Protein AF-N9PET0-F1 (afdb_monomer_lite)

Foldseek 3Di:
DDAPDADPPPRHGHHVVVFDDPVCVVPVFWTWDADPPPRDIDIGGDPDDDDDPPVVPPPPPDD

Radius of gyration: 17.72 Å; chains: 1; bounding box: 41×18×52 Å

Sequence (63 aa):
MAYDFNCPYCAYGHNIEDCAHEDDWNKPGEFECKCKHCKKEFIIEAEAIIDYDTRKKADAEGK

pLDDT: mean 70.85, std 12.6, range [40.19, 89.88]

Structure (mmCIF, N/CA/C/O backbone):
data_AF-N9PET0-F1
#
_entry.id   AF-N9PET0-F1
#
loop_
_atom_site.group_PDB
_atom_site.id
_atom_site.type_symbol
_atom_site.label_atom_id
_atom_site.label_alt_id
_atom_site.label_comp_id
_atom_site.label_asym_id
_atom_site.label_entity_id
_atom_site.label_seq_id
_atom_site.pdbx_PDB_ins_code
_atom_site.Cartn_x
_atom_site.Cartn_y
_atom_site.Cartn_z
_atom_site.occupancy
_atom_site.B_iso_or_equiv
_atom_site.auth_seq_id
_atom_site.auth_comp_id
_atom_site.auth_asym_id
_atom_site.auth_atom_id
_atom_site.pdbx_PDB_model_num
ATOM 1 N N . MET A 1 1 ? -16.975 4.730 -10.689 1.00 52.00 1 MET A N 1
ATOM 2 C CA . MET A 1 1 ? -15.655 5.279 -10.326 1.00 52.00 1 MET A CA 1
ATOM 3 C C . MET A 1 1 ? -14.744 4.092 -10.121 1.00 52.00 1 MET A C 1
ATOM 5 O O . MET A 1 1 ? -15.037 3.285 -9.251 1.00 52.00 1 MET A O 1
ATOM 9 N N . ALA A 1 2 ? -13.770 3.907 -11.009 1.00 69.69 2 ALA A N 1
ATOM 10 C CA . ALA A 1 2 ? -12.702 2.945 -10.775 1.00 69.69 2 ALA A CA 1
ATOM 11 C C . ALA A 1 2 ? -11.735 3.606 -9.790 1.00 69.69 2 ALA A C 1
ATOM 13 O O . ALA A 1 2 ? -11.400 4.772 -9.977 1.00 69.69 2 ALA A O 1
ATOM 14 N N . TYR A 1 3 ? -11.404 2.897 -8.721 1.00 75.75 3 TYR A N 1
ATOM 15 C CA . TYR A 1 3 ? -10.379 3.299 -7.767 1.00 75.75 3 TYR A CA 1
ATOM 16 C C . TYR A 1 3 ? -9.122 2.503 -8.098 1.00 75.75 3 TYR A C 1
ATOM 18 O O . TYR A 1 3 ? -9.243 1.341 -8.494 1.00 75.75 3 TYR A O 1
ATOM 26 N N . ASP A 1 4 ? -7.947 3.105 -7.934 1.00 78.62 4 ASP A N 1
ATOM 27 C CA . ASP A 1 4 ? -6.675 2.429 -8.205 1.00 78.62 4 ASP A CA 1
ATOM 28 C C . ASP A 1 4 ? -6.432 1.280 -7.215 1.00 78.62 4 ASP A C 1
ATOM 30 O O . ASP A 1 4 ? -5.961 0.210 -7.594 1.00 78.62 4 ASP A O 1
ATOM 34 N N . PHE A 1 5 ? -6.802 1.471 -5.944 1.00 80.00 5 PHE A N 1
ATOM 35 C CA . PHE A 1 5 ? -6.683 0.449 -4.903 1.00 80.00 5 PHE A CA 1
ATOM 36 C C . PHE A 1 5 ? -7.721 0.633 -3.793 1.00 80.00 5 PHE A C 1
ATOM 38 O O . PHE A 1 5 ? -8.329 1.692 -3.636 1.00 80.00 5 PHE A O 1
ATOM 45 N N . ASN A 1 6 ? -7.915 -0.409 -2.983 1.00 85.06 6 ASN A N 1
ATOM 46 C CA . ASN A 1 6 ? -8.832 -0.384 -1.845 1.00 85.06 6 ASN A CA 1
ATOM 47 C C . ASN A 1 6 ? -8.067 -0.499 -0.527 1.00 85.06 6 ASN A C 1
ATOM 49 O O . ASN A 1 6 ? -7.132 -1.288 -0.404 1.00 85.06 6 ASN A O 1
ATOM 53 N N . CYS A 1 7 ? -8.505 0.244 0.490 1.00 85.56 7 CYS A N 1
ATOM 54 C CA . CYS A 1 7 ? -7.945 0.130 1.830 1.00 85.56 7 CYS A CA 1
ATOM 55 C C . CYS A 1 7 ? -8.188 -1.289 2.387 1.00 85.56 7 CYS A C 1
ATOM 57 O O . CYS A 1 7 ? -9.351 -1.697 2.495 1.00 85.56 7 CYS A O 1
ATOM 59 N N . PRO A 1 8 ? -7.149 -2.005 2.854 1.00 85.25 8 PRO A N 1
ATOM 60 C CA . PRO A 1 8 ? -7.281 -3.381 3.343 1.00 85.25 8 PRO A CA 1
ATOM 61 C C . PRO A 1 8 ? -8.120 -3.495 4.625 1.00 85.25 8 PRO A C 1
ATOM 63 O O . PRO A 1 8 ? -8.579 -4.576 4.980 1.00 85.25 8 PRO A O 1
ATOM 66 N N . TYR A 1 9 ? -8.345 -2.382 5.331 1.00 87.31 9 TYR A N 1
ATOM 67 C CA . TYR A 1 9 ? -9.064 -2.375 6.605 1.00 87.31 9 TYR A CA 1
ATOM 68 C C . TYR A 1 9 ? -10.545 -2.028 6.502 1.00 87.31 9 TYR A C 1
ATOM 70 O O . TYR A 1 9 ? -11.318 -2.437 7.364 1.00 87.31 9 TYR A O 1
ATOM 78 N N . CYS A 1 10 ? -10.939 -1.205 5.530 1.00 89.06 10 CYS A N 1
ATOM 79 C CA . CYS A 1 10 ? -12.322 -0.728 5.426 1.00 89.06 10 CYS A CA 1
ATOM 80 C C . CYS A 1 10 ? -12.909 -0.812 4.017 1.00 89.06 10 CYS A C 1
ATOM 82 O O . CYS A 1 10 ? -14.024 -0.343 3.814 1.00 89.06 10 CYS A O 1
ATOM 84 N N . ALA A 1 11 ? -12.170 -1.392 3.063 1.00 85.19 11 ALA A N 1
ATOM 85 C CA . ALA A 1 11 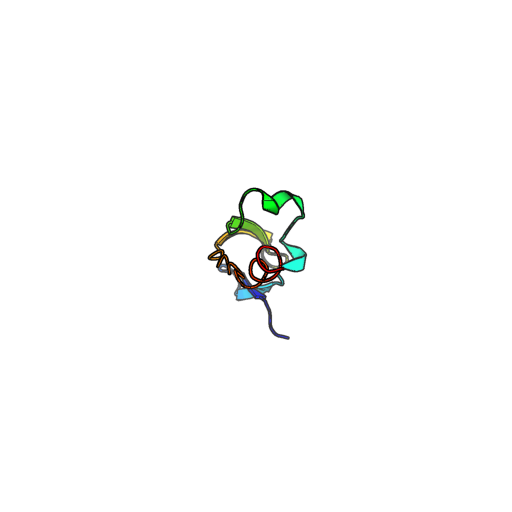? -12.560 -1.539 1.660 1.00 85.19 11 ALA A CA 1
ATOM 86 C C . ALA A 1 11 ? -12.919 -0.216 0.952 1.00 85.19 11 ALA A C 1
ATOM 88 O O . ALA A 1 11 ? -13.527 -0.226 -0.114 1.00 85.19 11 ALA A O 1
ATOM 89 N N . TYR A 1 12 ? -12.539 0.926 1.533 1.00 86.31 12 TYR A N 1
ATOM 90 C CA . TYR A 1 12 ? -12.727 2.234 0.920 1.00 86.31 12 TYR A CA 1
ATOM 91 C C . TYR A 1 12 ? -11.753 2.403 -0.249 1.00 86.31 12 TYR A C 1
ATOM 93 O O . TYR A 1 12 ? -10.564 2.114 -0.100 1.00 86.31 12 TYR A O 1
ATOM 101 N N . GLY A 1 13 ? -12.263 2.860 -1.392 1.00 83.44 13 GLY A N 1
ATOM 102 C CA . GLY A 1 13 ? -11.481 3.062 -2.607 1.00 83.44 13 GLY A CA 1
ATOM 103 C C . GLY A 1 13 ? -10.634 4.332 -2.561 1.00 83.44 13 GLY A C 1
ATOM 104 O O . GLY A 1 13 ? -11.088 5.386 -2.110 1.00 83.44 13 GLY A O 1
ATOM 105 N N . HIS A 1 14 ? -9.402 4.222 -3.038 1.00 81.44 14 HIS A N 1
ATOM 106 C CA . HIS A 1 14 ? -8.403 5.279 -3.079 1.00 81.44 14 HIS A CA 1
ATOM 107 C C . HIS A 1 14 ? -7.802 5.401 -4.481 1.00 81.44 14 HIS A C 1
ATOM 109 O O . HIS A 1 14 ? -7.724 4.417 -5.217 1.00 81.44 14 HIS A O 1
ATOM 115 N N . ASN A 1 15 ? -7.379 6.618 -4.824 1.00 80.00 15 ASN A N 1
ATOM 116 C CA . ASN A 1 15 ? -6.640 6.892 -6.053 1.00 80.00 15 ASN A CA 1
ATOM 117 C C . ASN A 1 15 ? -5.167 7.119 -5.722 1.00 80.00 15 ASN A C 1
ATOM 119 O O . ASN A 1 15 ? -4.849 7.686 -4.673 1.00 80.00 15 ASN A O 1
ATOM 123 N N . ILE A 1 16 ? -4.280 6.703 -6.620 1.00 74.44 16 ILE A N 1
ATOM 124 C CA . ILE A 1 16 ? -2.832 6.789 -6.408 1.00 74.44 16 ILE A CA 1
ATOM 125 C C . ILE A 1 16 ? -2.329 8.227 -6.371 1.00 74.44 16 ILE A C 1
ATOM 127 O O . ILE A 1 16 ? -1.459 8.531 -5.567 1.00 74.44 16 ILE A O 1
ATOM 131 N N . GLU A 1 17 ? -2.956 9.136 -7.115 1.00 72.88 17 GLU A N 1
ATOM 132 C CA . GLU A 1 17 ? -2.624 10.570 -7.116 1.00 72.88 17 GLU A CA 1
ATOM 133 C C . GLU A 1 17 ? -2.782 11.237 -5.740 1.00 72.88 17 GLU A C 1
ATOM 135 O O . GLU A 1 17 ? -2.222 12.296 -5.486 1.00 72.88 17 GLU A O 1
ATOM 140 N N . ASP A 1 18 ? -3.563 10.629 -4.847 1.00 69.69 18 ASP A N 1
ATOM 141 C CA . ASP A 1 18 ? -3.836 11.160 -3.514 1.00 69.69 18 ASP A CA 1
ATOM 142 C C . ASP A 1 18 ? -2.857 10.634 -2.448 1.00 69.69 18 ASP A C 1
ATOM 144 O O . ASP A 1 18 ? -2.790 11.184 -1.350 1.00 69.69 18 ASP A O 1
ATOM 148 N N . CYS A 1 19 ? -2.114 9.566 -2.770 1.00 67.94 19 CYS A N 1
ATOM 149 C CA . CYS A 1 19 ? -1.158 8.914 -1.871 1.00 67.94 19 CYS A CA 1
ATOM 150 C C . CYS A 1 19 ? 0.291 8.916 -2.391 1.00 67.94 19 CYS A C 1
ATOM 152 O O . CYS A 1 19 ? 1.204 8.815 -1.581 1.00 67.94 19 CYS A O 1
ATOM 154 N N . ALA A 1 20 ? 0.525 9.051 -3.697 1.00 66.25 20 ALA A N 1
ATOM 155 C CA . ALA A 1 20 ? 1.861 9.161 -4.268 1.00 66.25 20 ALA A CA 1
ATOM 156 C C . ALA A 1 20 ? 2.377 10.603 -4.141 1.00 66.25 20 ALA A C 1
ATOM 158 O O . ALA A 1 20 ? 1.794 11.530 -4.703 1.00 66.25 20 ALA A O 1
ATOM 159 N N . HIS A 1 21 ? 3.479 10.792 -3.414 1.00 64.44 21 HIS A N 1
ATOM 160 C CA . HIS A 1 21 ? 4.228 12.050 -3.402 1.00 64.44 21 HIS A CA 1
ATOM 161 C C . HIS A 1 21 ? 5.374 12.006 -4.420 1.00 64.44 21 HIS A C 1
ATOM 163 O O . HIS A 1 21 ? 5.915 10.945 -4.715 1.00 64.44 21 HIS A O 1
ATOM 169 N N . GLU A 1 22 ? 5.791 13.172 -4.918 1.00 58.44 22 GLU A N 1
ATOM 170 C CA . GLU A 1 22 ? 6.913 13.304 -5.863 1.00 58.44 22 GLU A CA 1
ATOM 171 C C . GLU A 1 22 ? 8.232 12.702 -5.318 1.00 58.44 22 GLU A C 1
ATOM 173 O O . GLU A 1 22 ? 9.061 12.225 -6.092 1.00 58.44 22 GLU A O 1
ATOM 178 N N . ASP A 1 23 ? 8.400 12.645 -3.991 1.00 57.09 23 ASP A N 1
ATOM 179 C CA . ASP A 1 23 ? 9.551 12.041 -3.300 1.00 57.09 23 ASP A CA 1
ATOM 180 C C . ASP A 1 23 ? 9.563 10.497 -3.281 1.00 57.09 23 ASP A C 1
ATOM 182 O O . ASP A 1 23 ? 10.612 9.890 -3.036 1.00 57.09 23 ASP A O 1
ATOM 186 N N . ASP A 1 24 ? 8.438 9.843 -3.585 1.00 58.31 24 ASP A N 1
ATOM 187 C CA . ASP A 1 24 ? 8.317 8.375 -3.621 1.00 58.31 24 ASP A CA 1
ATOM 188 C C . ASP A 1 24 ? 9.062 7.757 -4.829 1.00 58.31 24 ASP A C 1
ATOM 190 O O . ASP A 1 24 ? 9.265 6.548 -4.929 1.00 58.31 24 ASP A O 1
ATOM 194 N N . TRP A 1 25 ? 9.599 8.606 -5.718 1.00 56.34 25 TRP A N 1
ATOM 195 C CA . TRP A 1 25 ? 10.467 8.212 -6.832 1.00 56.34 25 TRP A CA 1
ATOM 196 C C . TRP A 1 25 ? 11.704 7.402 -6.399 1.00 56.34 25 TRP A C 1
ATOM 198 O O . TRP A 1 25 ? 12.258 6.643 -7.193 1.00 56.34 25 TRP A O 1
ATOM 208 N N . ASN A 1 26 ? 12.153 7.544 -5.145 1.00 57.19 26 ASN A N 1
ATOM 209 C CA . ASN A 1 26 ? 13.288 6.781 -4.611 1.00 57.19 26 ASN A CA 1
ATOM 210 C C . ASN A 1 26 ? 12.949 5.322 -4.259 1.00 57.19 26 ASN A C 1
ATOM 212 O O . ASN A 1 26 ? 13.869 4.514 -4.114 1.00 57.19 26 ASN A O 1
ATOM 216 N N . LYS A 1 27 ? 11.664 4.972 -4.124 1.00 60.19 27 LYS A N 1
ATOM 217 C CA . LYS A 1 27 ? 11.193 3.604 -3.872 1.00 60.19 27 LYS A CA 1
ATOM 218 C C . LYS A 1 27 ? 10.036 3.261 -4.811 1.00 60.19 27 LYS A C 1
ATOM 220 O O . LYS A 1 27 ? 8.901 3.096 -4.371 1.00 60.19 27 LYS A O 1
ATOM 225 N N . PRO A 1 28 ? 10.313 3.131 -6.120 1.00 62.22 28 PRO A N 1
ATOM 226 C CA . PRO A 1 28 ? 9.285 2.780 -7.084 1.00 62.22 28 PRO A CA 1
ATOM 227 C C . PRO A 1 28 ? 8.683 1.424 -6.710 1.00 62.22 28 PRO A C 1
ATOM 229 O O . PRO A 1 28 ? 9.335 0.389 -6.843 1.00 62.22 28 PRO A O 1
ATOM 232 N N . GLY A 1 29 ? 7.441 1.455 -6.232 1.00 62.00 29 GLY A N 1
ATOM 233 C CA . GLY A 1 29 ? 6.695 0.265 -5.848 1.00 62.00 29 GLY A CA 1
ATOM 234 C C . GLY A 1 29 ? 6.390 0.113 -4.361 1.00 62.00 29 GLY A C 1
ATOM 235 O O . GLY A 1 29 ? 5.704 -0.840 -4.033 1.00 62.00 29 GLY A O 1
ATOM 236 N N . GLU A 1 30 ? 6.815 1.011 -3.468 1.00 74.69 30 GLU A N 1
ATOM 237 C CA . GLU A 1 30 ? 6.423 0.969 -2.049 1.00 74.69 30 GLU A CA 1
ATOM 238 C C . GLU A 1 30 ? 6.050 2.366 -1.547 1.00 74.69 30 GLU A C 1
ATOM 240 O O . GLU A 1 30 ? 6.936 3.139 -1.189 1.00 74.69 30 GLU A O 1
ATOM 245 N N . PHE A 1 31 ? 4.751 2.659 -1.449 1.00 78.06 31 PHE A N 1
ATOM 246 C CA . PHE A 1 31 ? 4.266 3.964 -0.985 1.00 78.06 31 PHE A CA 1
ATOM 247 C C . PHE A 1 31 ? 3.433 3.855 0.294 1.00 78.06 31 PHE A C 1
ATOM 249 O O . PHE A 1 31 ? 2.580 2.975 0.447 1.00 78.06 31 PHE A O 1
ATOM 256 N N . GLU A 1 32 ? 3.664 4.776 1.230 1.00 80.06 32 GLU A N 1
ATOM 257 C CA . GLU A 1 32 ? 2.896 4.883 2.473 1.00 80.06 32 GLU A CA 1
ATOM 258 C C . GLU A 1 32 ? 1.595 5.656 2.226 1.00 80.06 32 GLU A C 1
ATOM 260 O O . GLU A 1 32 ? 1.602 6.830 1.865 1.00 80.06 32 GLU A O 1
ATOM 265 N N . CYS A 1 33 ? 0.447 5.020 2.458 1.00 81.12 33 CYS A N 1
ATOM 266 C CA . CYS A 1 33 ? -0.861 5.631 2.248 1.00 81.12 33 CYS A CA 1
ATOM 267 C C . CYS A 1 33 ? -1.691 5.616 3.53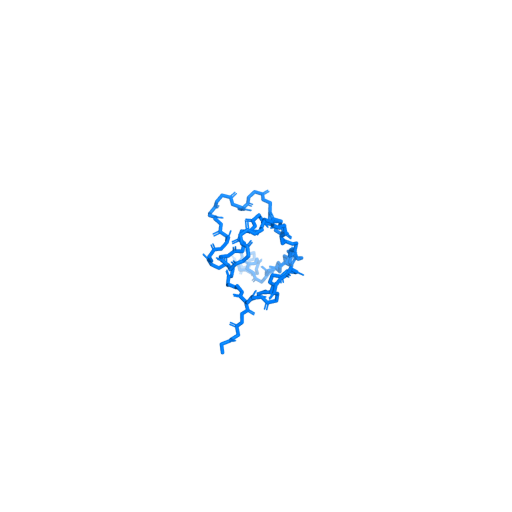2 1.00 81.12 33 CYS A C 1
ATOM 269 O O . CYS A 1 33 ? -1.773 4.625 4.265 1.00 81.12 33 CYS A O 1
ATOM 271 N N . LYS A 1 34 ? -2.362 6.738 3.804 1.00 86.56 34 LYS A N 1
ATOM 272 C CA . LYS A 1 34 ? -3.262 6.892 4.948 1.00 86.56 34 LYS A CA 1
ATOM 273 C C . LYS A 1 34 ? -4.705 6.924 4.482 1.00 86.56 34 L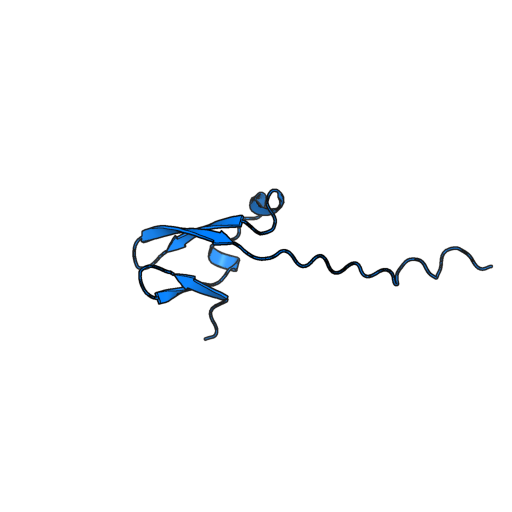YS A C 1
ATOM 275 O O . LYS A 1 34 ? -5.132 7.838 3.779 1.00 86.56 34 LYS A O 1
ATOM 280 N N . CYS A 1 35 ? -5.502 5.957 4.929 1.00 86.12 35 CYS A N 1
ATOM 281 C CA . CYS A 1 35 ? -6.907 5.904 4.552 1.00 86.12 35 CYS A CA 1
ATOM 282 C C . CYS A 1 35 ? -7.672 7.123 5.091 1.00 86.12 35 CYS A C 1
ATOM 284 O O . CYS A 1 35 ? -7.795 7.305 6.299 1.00 86.12 35 CYS A O 1
ATOM 286 N N . LYS A 1 36 ? -8.286 7.915 4.213 1.00 83.88 36 LYS A N 1
ATOM 287 C CA . LYS A 1 36 ? -9.156 9.045 4.581 1.00 83.88 36 LYS A CA 1
ATOM 288 C C . LYS A 1 36 ? -10.379 8.645 5.408 1.00 83.88 36 LYS A C 1
ATOM 290 O O . LYS A 1 36 ? -10.859 9.449 6.202 1.00 83.88 36 LYS A O 1
ATOM 295 N N . HIS A 1 37 ? -10.871 7.418 5.239 1.00 88.19 37 HIS A N 1
ATOM 296 C CA . HIS A 1 37 ? -12.062 6.939 5.934 1.00 88.19 37 HIS A CA 1
ATOM 297 C C . HIS A 1 37 ? -11.733 6.380 7.325 1.00 88.19 37 HIS A C 1
ATOM 299 O O . HIS A 1 37 ? -12.203 6.900 8.334 1.00 88.19 37 HIS A O 1
ATOM 305 N N . CYS A 1 38 ? -10.890 5.344 7.408 1.00 89.88 38 CYS A N 1
ATOM 306 C CA . CYS A 1 38 ? -10.571 4.695 8.685 1.00 89.88 38 CYS A CA 1
ATOM 307 C C . CYS A 1 38 ? -9.334 5.265 9.395 1.00 89.88 38 CYS A C 1
ATOM 309 O O . CYS A 1 38 ? -9.023 4.830 10.502 1.00 89.88 38 CYS A O 1
ATOM 311 N N . LYS A 1 39 ? -8.626 6.220 8.774 1.00 87.69 39 LYS A N 1
ATOM 312 C CA . LYS A 1 39 ? -7.409 6.882 9.284 1.00 87.69 39 LYS A CA 1
ATOM 313 C C . LYS A 1 39 ? -6.232 5.953 9.587 1.00 87.69 39 LYS A C 1
ATOM 315 O O . LYS A 1 39 ? -5.258 6.403 10.185 1.00 87.69 39 LYS A O 1
ATOM 320 N N . LYS A 1 40 ? -6.305 4.688 9.164 1.00 85.81 40 LYS A N 1
ATOM 321 C CA . LYS A 1 40 ? -5.208 3.725 9.277 1.00 85.81 40 LYS A CA 1
ATOM 322 C C . LYS A 1 40 ? -4.191 3.935 8.164 1.00 85.81 40 LYS A C 1
ATOM 324 O O . LYS A 1 40 ? -4.569 4.215 7.025 1.00 85.81 40 LYS A O 1
ATOM 329 N N . GLU A 1 41 ? -2.931 3.771 8.522 1.00 86.31 41 GLU A N 1
ATOM 330 C CA . GLU A 1 41 ? -1.783 3.815 7.620 1.00 86.31 41 GLU A CA 1
ATOM 331 C C . GLU A 1 41 ? -1.479 2.399 7.126 1.00 86.31 41 GLU A C 1
ATOM 333 O O . GLU A 1 41 ? -1.630 1.429 7.874 1.00 86.31 41 GLU A O 1
ATOM 338 N N . PHE A 1 42 ? -1.137 2.276 5.849 1.00 83.00 42 PHE A N 1
ATOM 339 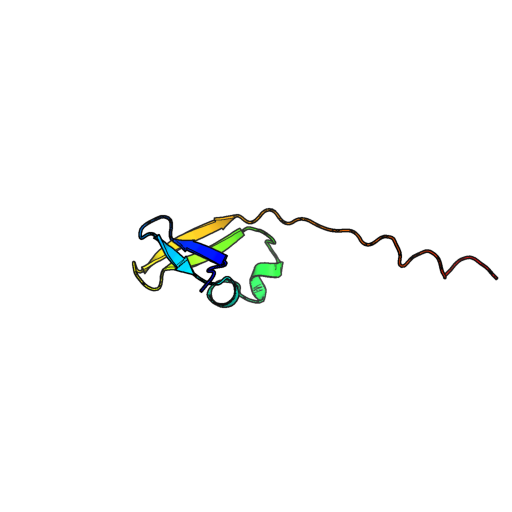C CA . PHE A 1 42 ? -0.754 1.022 5.213 1.00 83.00 42 PHE A CA 1
ATOM 340 C C . PHE A 1 42 ? 0.224 1.294 4.074 1.00 83.00 42 PHE A C 1
ATOM 342 O O . PHE A 1 42 ? 0.193 2.359 3.461 1.00 83.00 42 PHE A O 1
ATOM 349 N N . ILE A 1 43 ? 1.087 0.319 3.808 1.00 81.00 43 ILE A N 1
ATOM 350 C CA . ILE A 1 43 ? 2.025 0.361 2.689 1.00 81.00 43 ILE A CA 1
ATOM 351 C C . ILE A 1 43 ? 1.336 -0.278 1.492 1.00 81.00 43 ILE A C 1
ATOM 353 O O . ILE A 1 43 ? 0.657 -1.300 1.633 1.00 81.00 43 ILE A O 1
ATOM 357 N N . ILE A 1 44 ? 1.476 0.350 0.335 1.00 77.88 44 ILE A N 1
ATOM 358 C CA . ILE A 1 44 ? 1.005 -0.197 -0.925 1.00 77.88 44 ILE A CA 1
ATOM 359 C C . ILE A 1 44 ? 2.227 -0.620 -1.712 1.00 77.88 44 ILE A C 1
ATOM 361 O O . ILE A 1 44 ? 3.084 0.196 -2.046 1.00 77.88 44 ILE A O 1
ATOM 365 N N . GLU A 1 45 ? 2.275 -1.916 -1.977 1.00 74.62 45 GLU A N 1
ATOM 366 C CA . GLU A 1 45 ? 3.290 -2.537 -2.805 1.00 74.62 45 GLU A CA 1
ATOM 367 C C . GLU A 1 45 ? 2.750 -2.610 -4.238 1.00 74.62 45 GLU A C 1
ATOM 369 O O . GLU A 1 45 ? 1.719 -3.237 -4.494 1.00 74.62 45 GLU A O 1
ATOM 374 N N . ALA A 1 46 ? 3.412 -1.938 -5.172 1.00 68.12 46 ALA A N 1
ATOM 375 C CA . ALA A 1 46 ? 3.137 -2.030 -6.596 1.00 68.12 46 ALA A CA 1
ATOM 376 C C . ALA A 1 46 ? 4.346 -2.650 -7.299 1.00 68.12 46 ALA A C 1
ATOM 378 O O . ALA A 1 46 ? 5.479 -2.203 -7.130 1.00 68.12 46 ALA A O 1
ATOM 379 N N . GLU A 1 47 ? 4.116 -3.670 -8.123 1.00 61.88 47 GLU A N 1
ATOM 380 C CA . GLU A 1 47 ? 5.180 -4.221 -8.958 1.00 61.88 47 GLU A CA 1
ATOM 381 C C . GLU A 1 47 ? 5.563 -3.192 -10.030 1.00 61.88 47 GLU A C 1
ATOM 383 O O . GLU A 1 47 ? 4.794 -2.905 -10.951 1.00 61.88 47 GLU A O 1
ATOM 388 N N . ALA A 1 48 ? 6.760 -2.616 -9.908 1.00 59.78 48 ALA A N 1
ATOM 389 C CA . ALA A 1 48 ? 7.301 -1.722 -10.919 1.00 59.78 48 ALA A CA 1
ATOM 390 C C . ALA A 1 48 ? 7.654 -2.529 -12.178 1.00 59.78 48 ALA A C 1
ATOM 392 O O . ALA A 1 48 ? 8.698 -3.178 -12.257 1.00 59.78 48 ALA A O 1
ATOM 393 N N . ILE A 1 49 ? 6.785 -2.484 -13.188 1.00 61.62 49 ILE A N 1
ATOM 394 C CA . ILE A 1 49 ? 7.096 -3.031 -14.509 1.00 61.62 49 ILE A CA 1
ATOM 395 C C . ILE A 1 49 ? 7.904 -1.977 -15.267 1.00 61.62 49 ILE A C 1
ATOM 397 O O . ILE A 1 49 ? 7.366 -0.972 -15.732 1.00 61.62 49 ILE A O 1
ATOM 401 N N . ILE A 1 50 ? 9.212 -2.202 -15.388 1.00 60.47 50 ILE A N 1
ATOM 402 C CA . ILE A 1 50 ? 10.087 -1.365 -16.212 1.00 60.47 50 ILE A CA 1
ATOM 403 C C . ILE A 1 50 ? 9.972 -1.839 -17.665 1.00 60.47 50 ILE A C 1
ATOM 405 O O . ILE A 1 50 ? 10.608 -2.817 -18.061 1.00 60.47 50 ILE A O 1
ATOM 409 N N . ASP A 1 51 ? 9.164 -1.145 -18.467 1.00 63.88 51 ASP A N 1
ATOM 410 C CA . ASP A 1 51 ? 9.113 -1.357 -19.916 1.00 63.88 51 ASP A CA 1
ATOM 411 C C . ASP A 1 51 ? 10.253 -0.575 -20.591 1.00 63.88 51 ASP A C 1
ATOM 413 O O . ASP A 1 51 ? 10.223 0.652 -20.719 1.00 63.88 51 ASP A O 1
ATOM 417 N N . TYR A 1 52 ? 11.317 -1.282 -20.976 1.00 56.78 52 TYR A N 1
ATOM 418 C CA . TYR A 1 52 ? 12.411 -0.696 -21.747 1.00 56.78 52 TYR A CA 1
ATOM 419 C C . TYR A 1 52 ? 12.012 -0.602 -23.227 1.00 56.78 52 TYR A C 1
ATOM 421 O O . TYR A 1 52 ? 12.177 -1.565 -23.981 1.00 56.78 52 TYR A O 1
ATOM 429 N N . ASP A 1 53 ? 11.572 0.574 -23.688 1.00 62.12 53 ASP A N 1
ATOM 430 C CA . ASP A 1 53 ? 11.441 0.830 -25.128 1.00 62.12 53 ASP A CA 1
ATOM 431 C C . ASP A 1 53 ? 12.837 0.966 -25.764 1.00 62.12 53 ASP A C 1
ATOM 433 O O . ASP A 1 53 ? 13.485 2.014 -25.769 1.00 62.12 53 ASP A O 1
ATOM 437 N N . THR A 1 54 ? 13.332 -0.146 -26.300 1.00 65.44 54 THR A N 1
ATOM 438 C CA . THR A 1 54 ? 14.636 -0.230 -26.977 1.00 65.44 54 THR A CA 1
ATOM 439 C C . THR A 1 54 ? 14.612 0.330 -28.405 1.00 65.44 54 THR A C 1
ATOM 441 O O . THR A 1 54 ? 15.648 0.373 -29.071 1.00 65.44 54 THR A O 1
ATOM 444 N N . ARG A 1 55 ? 13.461 0.820 -28.889 1.00 62.62 55 ARG A N 1
ATOM 445 C CA . ARG A 1 55 ? 13.270 1.264 -30.280 1.00 62.62 55 ARG A CA 1
ATOM 446 C C . ARG A 1 55 ? 13.922 2.609 -30.611 1.00 62.62 55 ARG A C 1
ATOM 448 O O . ARG A 1 55 ? 14.041 2.940 -31.785 1.00 62.62 55 ARG A O 1
ATOM 455 N N . LYS A 1 56 ? 14.421 3.365 -29.627 1.00 55.25 56 LYS A N 1
ATOM 456 C CA . LYS A 1 56 ? 15.095 4.660 -29.863 1.00 55.25 56 LYS A CA 1
ATOM 457 C C . LYS A 1 56 ? 16.576 4.593 -30.268 1.00 55.25 56 LYS A C 1
ATOM 459 O O . LYS A 1 56 ? 17.175 5.645 -30.473 1.00 55.25 56 LYS A O 1
ATOM 464 N N . LYS A 1 57 ? 17.188 3.410 -30.406 1.00 53.34 57 LYS A N 1
ATOM 465 C CA . LYS A 1 57 ? 18.612 3.278 -30.796 1.00 53.34 57 LYS A CA 1
ATOM 466 C C . LYS A 1 57 ? 18.861 2.803 -32.235 1.00 53.34 57 LYS A C 1
ATOM 468 O O . LYS A 1 57 ? 19.969 2.379 -32.533 1.00 53.34 57 LYS A O 1
ATOM 473 N N . ALA A 1 58 ? 17.878 2.886 -33.133 1.00 53.00 58 ALA A N 1
ATOM 474 C CA . ALA A 1 58 ? 18.056 2.452 -34.525 1.00 53.00 58 ALA A CA 1
ATOM 475 C C . ALA A 1 58 ? 18.468 3.563 -35.520 1.00 53.00 58 ALA A C 1
ATOM 477 O O . ALA A 1 58 ? 18.755 3.241 -36.666 1.00 53.00 58 ALA A O 1
ATOM 478 N N . ASP A 1 59 ? 18.552 4.838 -35.112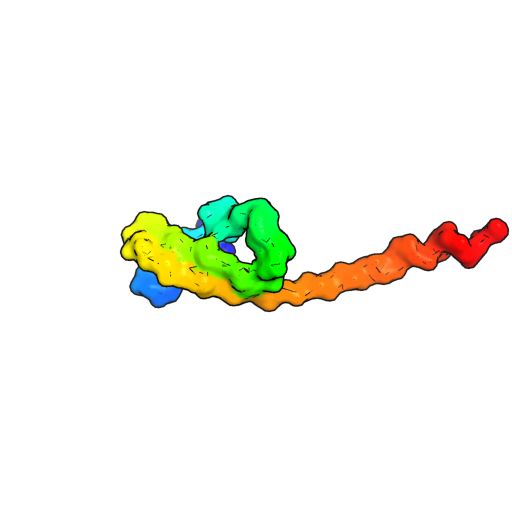 1.00 55.66 59 ASP A N 1
ATOM 479 C CA . ASP A 1 59 ? 18.818 5.960 -36.042 1.00 55.66 59 ASP A CA 1
ATOM 480 C C . ASP A 1 59 ? 20.198 6.633 -35.887 1.00 55.66 59 ASP A C 1
ATOM 482 O O . ASP A 1 59 ? 20.463 7.646 -36.529 1.00 55.66 59 ASP A O 1
ATOM 486 N N . ALA A 1 60 ? 21.107 6.097 -35.062 1.00 56.25 60 ALA A N 1
ATOM 487 C CA . ALA A 1 60 ? 22.419 6.724 -34.824 1.00 56.25 60 ALA A CA 1
ATOM 488 C C . ALA A 1 60 ? 23.624 5.990 -35.443 1.00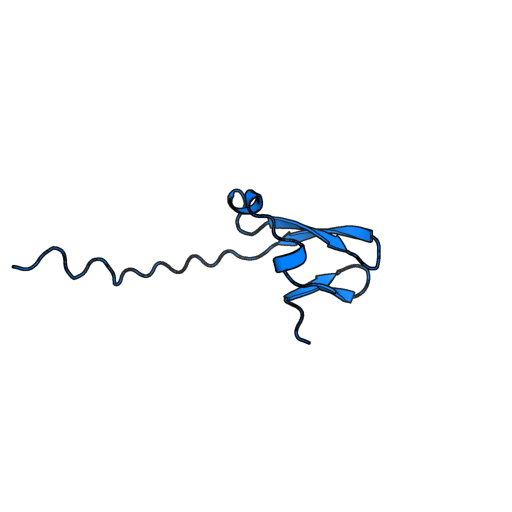 56.25 60 ALA A C 1
ATOM 490 O O . ALA A 1 60 ? 24.753 6.426 -35.240 1.00 56.25 60 ALA A O 1
ATOM 491 N N . GLU A 1 61 ? 23.418 4.914 -36.207 1.00 55.00 61 GLU A N 1
ATOM 492 C CA . GLU A 1 61 ? 24.502 4.201 -36.900 1.00 55.00 61 GLU A CA 1
ATOM 493 C C . GLU A 1 61 ? 24.053 3.788 -38.306 1.00 55.00 61 GLU A C 1
ATOM 495 O O . GLU A 1 61 ? 23.717 2.635 -38.566 1.00 55.00 61 GLU A O 1
ATOM 500 N N . GLY A 1 62 ? 24.002 4.746 -39.234 1.00 55.41 62 GLY A N 1
ATOM 501 C CA . GLY A 1 62 ? 23.668 4.411 -40.615 1.00 55.41 62 GLY A CA 1
ATOM 502 C C . GLY A 1 62 ? 23.493 5.580 -41.571 1.00 55.41 62 GLY A C 1
ATOM 503 O O . GLY A 1 62 ? 22.423 5.692 -42.165 1.00 55.41 62 GLY A O 1
ATOM 504 N N . LYS A 1 63 ? 24.526 6.411 -41.755 1.00 40.19 63 LYS A N 1
ATOM 505 C CA . LYS A 1 63 ? 24.925 6.952 -43.071 1.00 40.19 63 LYS A CA 1
ATOM 506 C C . LYS A 1 63 ? 26.237 7.720 -43.007 1.00 40.19 63 LYS A C 1
ATOM 508 O O . LYS A 1 63 ? 26.375 8.567 -42.102 1.00 40.19 63 LYS A O 1
#

Secondary structure (DSSP, 8-state):
---SEE-TTT--EE-GGGT--GGGGGSTTEEEEE-TTT--EEEEE--------GGGGSSSS--